Protein AF-A0A0D2MYI5-F1 (afdb_monomer_lite)

Structure (mmCIF, N/CA/C/O backbone):
data_AF-A0A0D2MYI5-F1
#
_entry.id   AF-A0A0D2MYI5-F1
#
loop_
_atom_site.group_PDB
_atom_site.id
_atom_site.type_symbol
_atom_site.label_atom_id
_atom_site.label_alt_id
_atom_site.label_comp_id
_atom_site.label_asym_id
_atom_site.label_entity_id
_atom_site.label_seq_id
_atom_site.pdbx_PDB_ins_code
_atom_site.Cartn_x
_atom_site.Cartn_y
_atom_site.Cartn_z
_atom_site.occupancy
_atom_site.B_iso_or_equiv
_atom_site.auth_seq_id
_atom_site.auth_comp_id
_atom_site.auth_asym_id
_atom_site.auth_atom_id
_atom_site.pdbx_PDB_model_num
ATOM 1 N N . MET A 1 1 ? 13.401 6.488 -31.735 1.00 47.31 1 MET A N 1
ATOM 2 C CA . MET A 1 1 ? 12.340 7.097 -30.904 1.00 47.31 1 MET A CA 1
ATOM 3 C C . MET A 1 1 ? 12.954 7.417 -29.548 1.00 47.31 1 MET A C 1
ATOM 5 O O . MET A 1 1 ? 13.412 6.463 -28.932 1.00 47.31 1 MET A O 1
ATOM 9 N N . PRO A 1 2 ? 13.053 8.673 -29.075 1.00 44.59 2 PRO A N 1
ATOM 10 C CA . PRO A 1 2 ? 13.375 8.902 -27.678 1.00 44.59 2 PRO A CA 1
ATOM 11 C C . PRO A 1 2 ? 12.058 8.854 -26.906 1.00 44.59 2 PRO A C 1
ATOM 13 O O . PRO A 1 2 ? 11.290 9.812 -26.879 1.00 44.59 2 PRO A O 1
ATOM 16 N N . THR A 1 3 ? 11.758 7.696 -26.330 1.00 54.59 3 THR A N 1
ATOM 17 C CA . THR A 1 3 ? 10.797 7.599 -25.236 1.00 54.59 3 THR A CA 1
ATOM 18 C C . THR A 1 3 ? 11.304 8.557 -24.162 1.00 54.59 3 THR A C 1
ATOM 20 O O . THR A 1 3 ? 12.438 8.405 -23.709 1.00 54.59 3 THR A O 1
ATOM 23 N N . CYS A 1 4 ? 10.540 9.587 -23.799 1.00 51.12 4 CYS A N 1
ATOM 24 C CA . CYS A 1 4 ? 10.919 10.453 -22.686 1.00 51.12 4 CYS A CA 1
ATOM 25 C C . CYS A 1 4 ? 10.679 9.670 -21.386 1.00 51.12 4 CYS A C 1
ATOM 27 O O . CYS A 1 4 ? 9.693 9.866 -20.686 1.00 51.12 4 CYS A O 1
ATOM 29 N N . THR A 1 5 ? 11.553 8.701 -21.113 1.00 58.97 5 THR A N 1
ATOM 30 C CA . THR A 1 5 ? 11.619 7.904 -19.885 1.00 58.97 5 THR A CA 1
ATOM 31 C C . THR A 1 5 ? 12.333 8.712 -18.817 1.00 58.97 5 THR A C 1
ATOM 33 O O . THR A 1 5 ? 13.346 8.276 -18.272 1.00 58.97 5 THR A O 1
ATOM 36 N N . LEU A 1 6 ? 11.864 9.934 -18.557 1.00 63.28 6 LEU A N 1
ATOM 37 C CA . LEU A 1 6 ? 12.317 10.611 -17.356 1.00 63.28 6 LEU A CA 1
ATOM 38 C C . LEU A 1 6 ? 11.790 9.789 -16.175 1.00 63.28 6 LEU A C 1
ATOM 40 O O . LEU A 1 6 ? 10.581 9.539 -16.116 1.00 63.28 6 LEU A O 1
ATOM 44 N N . PRO A 1 7 ? 12.671 9.300 -15.288 1.00 65.25 7 PRO A N 1
ATOM 45 C CA . PRO A 1 7 ? 12.233 8.589 -14.104 1.00 65.25 7 PRO A CA 1
ATOM 46 C C . PRO A 1 7 ? 11.335 9.528 -13.301 1.00 65.25 7 PRO A C 1
ATOM 48 O O . PRO A 1 7 ? 11.708 10.664 -13.010 1.00 65.25 7 PRO A O 1
ATOM 51 N N . PHE A 1 8 ? 10.131 9.060 -13.000 1.00 70.56 8 PHE A N 1
ATOM 52 C CA . PHE A 1 8 ? 9.179 9.767 -12.163 1.00 70.56 8 PHE A CA 1
ATOM 53 C C . PHE A 1 8 ? 8.873 8.916 -10.938 1.00 70.56 8 PHE A C 1
ATOM 55 O O . PHE A 1 8 ? 8.849 7.683 -10.999 1.00 70.56 8 PHE A O 1
ATOM 62 N N . GLU A 1 9 ? 8.620 9.600 -9.833 1.00 76.50 9 GLU A N 1
ATOM 63 C CA . GLU A 1 9 ? 8.182 8.995 -8.587 1.00 76.50 9 GLU A CA 1
ATOM 64 C C . GLU A 1 9 ? 6.723 9.379 -8.362 1.00 76.50 9 GLU A C 1
ATOM 66 O O . GLU A 1 9 ? 6.344 10.540 -8.528 1.00 76.50 9 GLU A O 1
ATOM 71 N N . ILE A 1 10 ? 5.891 8.399 -8.011 1.00 79.62 10 ILE A N 1
ATOM 72 C CA . ILE A 1 10 ? 4.516 8.661 -7.590 1.00 79.62 10 ILE A CA 1
ATOM 73 C C . ILE A 1 10 ? 4.456 8.570 -6.073 1.00 79.62 10 ILE A C 1
ATOM 75 O O . ILE A 1 10 ? 4.836 7.556 -5.489 1.00 79.62 10 ILE A O 1
ATOM 79 N N . LEU A 1 11 ? 3.945 9.625 -5.443 1.00 85.94 11 LEU A N 1
ATOM 80 C CA . LEU A 1 11 ? 3.661 9.639 -4.018 1.00 85.94 11 LEU A CA 1
ATOM 81 C C . LEU A 1 11 ? 2.213 9.202 -3.789 1.00 85.94 11 LEU A C 1
ATOM 83 O O . LEU A 1 11 ? 1.283 9.876 -4.229 1.00 85.94 11 LEU A O 1
ATOM 87 N N . PHE A 1 12 ? 2.024 8.083 -3.099 1.00 84.50 12 PHE A N 1
ATOM 88 C CA . PHE A 1 12 ? 0.718 7.666 -2.600 1.00 84.50 12 PHE A CA 1
ATOM 89 C C . PHE A 1 12 ? 0.644 7.906 -1.103 1.00 84.50 12 PHE A C 1
ATOM 91 O O . PHE A 1 12 ? 1.490 7.423 -0.357 1.00 84.50 12 PHE A O 1
ATOM 98 N N . GLU A 1 13 ? -0.388 8.608 -0.660 1.00 89.81 13 GLU A N 1
ATOM 99 C CA . GLU A 1 13 ? -0.670 8.770 0.759 1.00 89.81 13 GLU A CA 1
ATOM 100 C C . GLU A 1 13 ? -1.743 7.768 1.181 1.00 89.81 13 GLU A C 1
ATOM 102 O O . GLU A 1 13 ? -2.827 7.706 0.596 1.00 89.81 13 GLU A O 1
ATOM 107 N N . PHE A 1 14 ? -1.432 6.962 2.190 1.00 88.56 14 PHE A N 1
ATOM 108 C CA . PHE A 1 14 ? -2.401 6.099 2.844 1.00 88.56 14 PHE A CA 1
ATOM 109 C C . PHE A 1 14 ? -2.759 6.706 4.196 1.00 88.56 14 PHE A C 1
ATOM 111 O O . PHE A 1 14 ? -1.878 6.911 5.028 1.00 88.56 14 PHE A O 1
ATOM 118 N N . ILE A 1 15 ? -4.048 6.952 4.425 1.00 92.31 15 ILE A N 1
ATOM 119 C CA . ILE A 1 15 ? -4.573 7.555 5.651 1.00 92.31 15 ILE A CA 1
ATOM 120 C C . ILE A 1 15 ? -5.470 6.526 6.333 1.00 92.31 15 ILE A C 1
ATOM 122 O O . ILE A 1 15 ? -6.396 6.003 5.713 1.00 92.31 15 ILE A O 1
ATOM 126 N N . ASN A 1 16 ? -5.216 6.236 7.607 1.00 92.56 16 ASN A N 1
ATOM 127 C CA . ASN A 1 16 ? -6.131 5.437 8.409 1.00 92.56 16 ASN A CA 1
ATOM 128 C C . ASN A 1 16 ? -7.236 6.334 8.980 1.00 92.56 16 ASN A C 1
ATOM 130 O O . ASN A 1 16 ? -7.151 6.821 10.106 1.00 92.56 16 ASN A O 1
ATOM 134 N N . ASP A 1 17 ? -8.287 6.545 8.196 1.00 92.38 17 ASP A N 1
ATOM 135 C CA . ASP A 1 17 ? -9.469 7.328 8.571 1.00 92.38 17 ASP A CA 1
ATOM 136 C C . ASP A 1 17 ? -10.423 6.587 9.528 1.00 92.38 17 ASP A C 1
ATOM 138 O O . ASP A 1 17 ? -11.459 7.115 9.938 1.00 92.38 17 ASP A O 1
ATOM 142 N N . THR A 1 18 ? -10.076 5.360 9.917 1.00 89.44 18 THR A N 1
ATOM 143 C CA . THR A 1 18 ? -10.895 4.535 10.799 1.00 89.44 18 THR A CA 1
ATOM 144 C C . THR A 1 18 ? -10.546 4.735 12.274 1.00 89.44 18 THR A C 1
ATOM 146 O O . THR A 1 18 ? -9.485 5.235 12.639 1.00 89.44 18 THR A O 1
ATOM 149 N N . THR A 1 19 ? -11.437 4.293 13.164 1.00 91.75 19 THR A N 1
ATOM 150 C CA . THR A 1 19 ? -11.229 4.366 14.622 1.00 91.75 19 THR A CA 1
ATOM 151 C C . THR A 1 19 ? -10.316 3.271 15.176 1.00 91.75 19 THR A C 1
ATOM 153 O O . THR A 1 19 ? -10.083 3.224 16.383 1.00 91.75 19 THR A O 1
ATOM 156 N N . LYS A 1 20 ? -9.817 2.366 14.327 1.00 92.44 20 LYS A N 1
ATOM 157 C CA . LYS A 1 20 ? -9.020 1.202 14.732 1.00 92.44 20 LYS A CA 1
ATOM 158 C C . LYS A 1 20 ? -7.669 1.207 14.038 1.00 92.44 20 LYS A C 1
ATOM 160 O O . LYS A 1 20 ? -7.512 1.823 12.990 1.00 92.44 20 LYS A O 1
ATOM 165 N N . SER A 1 21 ? -6.695 0.512 14.615 1.00 92.69 21 SER A N 1
ATOM 166 C CA . SER A 1 21 ? -5.393 0.350 13.978 1.00 92.69 21 SER A CA 1
ATOM 167 C C . SER A 1 21 ? -5.486 -0.560 12.753 1.00 92.69 21 SER A C 1
ATOM 169 O O . SER A 1 21 ? -6.266 -1.516 12.713 1.00 92.69 21 SER A O 1
ATOM 171 N N . SER A 1 22 ? -4.667 -0.250 11.755 1.00 93.50 22 SER A N 1
ATOM 172 C CA . SER A 1 22 ? -4.638 -0.945 10.472 1.00 93.50 22 SER A CA 1
ATOM 173 C C . SER A 1 22 ? -3.207 -1.335 10.129 1.00 93.50 22 SER A C 1
ATOM 175 O O . SER A 1 22 ? -2.285 -0.540 10.284 1.00 93.50 22 SER A O 1
ATOM 177 N N . THR A 1 23 ? -2.993 -2.557 9.655 1.00 93.75 23 THR A N 1
ATOM 178 C CA . THR A 1 23 ? -1.674 -3.029 9.224 1.00 93.75 23 THR A CA 1
ATOM 179 C C . THR A 1 23 ? -1.614 -3.065 7.707 1.00 93.75 23 THR A C 1
ATOM 181 O O . THR A 1 23 ? -2.359 -3.809 7.070 1.00 93.75 23 THR A O 1
ATOM 184 N N . LEU A 1 24 ? -0.699 -2.296 7.131 1.00 90.94 24 LEU A N 1
ATOM 185 C CA . LEU A 1 24 ? -0.380 -2.300 5.714 1.00 90.94 24 LEU A CA 1
ATOM 186 C C . LEU A 1 24 ? 0.851 -3.178 5.482 1.00 90.94 24 LEU A C 1
ATOM 188 O O . LEU A 1 24 ? 1.907 -2.954 6.069 1.00 90.94 24 LEU A O 1
ATOM 192 N N . GLN A 1 25 ? 0.722 -4.186 4.628 1.00 91.06 25 GLN A N 1
ATOM 193 C CA . GLN A 1 25 ? 1.846 -4.995 4.164 1.00 91.06 25 GLN A CA 1
ATOM 194 C C . GLN A 1 25 ? 2.081 -4.677 2.694 1.00 91.06 25 GLN A C 1
ATOM 196 O O . GLN A 1 25 ? 1.172 -4.838 1.884 1.00 91.06 25 GLN A O 1
ATOM 201 N N . LEU A 1 26 ? 3.274 -4.207 2.360 1.00 86.44 26 LEU A N 1
ATOM 202 C CA . LEU A 1 26 ? 3.706 -3.965 0.996 1.00 86.44 26 LEU A CA 1
ATOM 203 C C . LEU A 1 26 ? 4.563 -5.140 0.540 1.00 86.44 26 LEU A C 1
ATOM 205 O O . LEU A 1 26 ? 5.563 -5.450 1.180 1.00 86.44 26 LEU A O 1
ATOM 209 N N . THR A 1 27 ? 4.199 -5.720 -0.593 1.00 85.06 27 THR A N 1
ATOM 210 C CA . THR A 1 27 ? 4.993 -6.687 -1.340 1.00 85.06 27 THR A CA 1
ATOM 211 C C . THR A 1 27 ? 5.324 -6.066 -2.689 1.00 85.06 27 THR A C 1
ATOM 213 O O . THR A 1 27 ? 4.435 -5.774 -3.491 1.00 85.06 27 THR A O 1
ATOM 216 N N . ARG A 1 28 ? 6.615 -5.841 -2.933 1.00 78.88 28 ARG A N 1
ATOM 217 C CA . ARG A 1 28 ? 7.119 -5.418 -4.244 1.00 78.88 28 ARG A CA 1
ATOM 218 C C . ARG A 1 28 ? 7.659 -6.634 -4.981 1.00 78.88 28 ARG A C 1
ATOM 220 O O . ARG A 1 28 ? 8.518 -7.330 -4.442 1.00 78.88 28 ARG A O 1
ATOM 227 N N . GLU A 1 29 ? 7.188 -6.854 -6.200 1.00 69.44 29 GLU A N 1
ATOM 228 C CA . GLU A 1 29 ? 7.808 -7.810 -7.115 1.00 69.44 29 GLU A CA 1
ATOM 229 C C . GLU A 1 29 ? 9.027 -7.115 -7.741 1.00 69.44 29 GLU A C 1
ATOM 231 O O . GLU A 1 29 ? 8.894 -6.174 -8.524 1.00 69.44 29 GLU A O 1
ATOM 236 N N . GLY A 1 30 ? 10.222 -7.457 -7.256 1.00 62.09 30 GLY A N 1
ATOM 237 C CA . GLY A 1 30 ? 11.484 -6.924 -7.771 1.00 62.09 30 GLY A CA 1
ATOM 238 C C . GLY A 1 30 ? 11.995 -7.720 -8.973 1.00 62.09 30 GLY A C 1
ATOM 239 O O . GLY A 1 30 ? 11.700 -8.906 -9.106 1.00 62.09 30 GLY A O 1
ATOM 240 N N . GLU A 1 31 ? 12.818 -7.078 -9.804 1.00 52.66 31 GLU A N 1
ATOM 241 C CA . GLU A 1 31 ? 13.461 -7.681 -10.987 1.00 52.66 31 GLU A CA 1
ATOM 242 C C . GLU A 1 31 ? 14.391 -8.860 -10.623 1.00 52.66 31 GLU A C 1
ATOM 244 O O . GLU A 1 31 ? 14.561 -9.782 -11.416 1.00 52.66 31 GLU A O 1
ATOM 249 N N . ASP A 1 32 ? 14.904 -8.890 -9.386 1.00 57.50 32 ASP A N 1
ATOM 250 C CA . ASP A 1 32 ? 15.804 -9.933 -8.868 1.00 57.50 32 ASP A CA 1
ATOM 251 C C 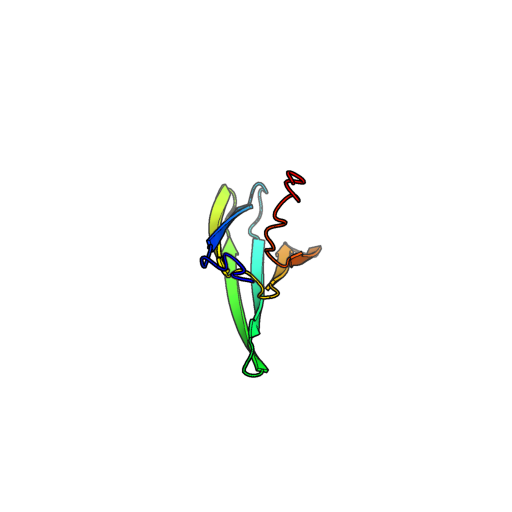. ASP A 1 32 ? 15.081 -11.111 -8.176 1.00 57.50 32 ASP A C 1
ATOM 253 O O . ASP A 1 32 ? 15.712 -11.935 -7.513 1.00 57.50 32 ASP A O 1
ATOM 257 N N . GLY A 1 33 ? 13.746 -11.192 -8.257 1.00 52.69 33 GLY A N 1
ATOM 258 C CA . GLY A 1 33 ? 12.960 -12.266 -7.627 1.00 52.69 33 GLY A CA 1
ATOM 259 C C . GLY A 1 33 ? 12.861 -12.187 -6.094 1.00 52.69 33 GLY A C 1
ATOM 260 O O . GLY A 1 33 ? 12.241 -13.047 -5.466 1.00 52.69 33 GLY A O 1
ATOM 261 N N . PHE A 1 34 ? 13.428 -11.148 -5.474 1.00 47.53 34 PHE A N 1
ATOM 262 C CA . PHE A 1 34 ? 13.277 -10.875 -4.047 1.00 47.53 34 PHE A CA 1
ATOM 263 C C . PHE A 1 34 ? 12.022 -10.039 -3.783 1.00 47.53 34 PHE A C 1
ATOM 265 O O . PHE A 1 34 ? 11.942 -8.864 -4.142 1.00 47.53 34 PHE A O 1
ATOM 272 N N . SER A 1 35 ? 11.048 -10.636 -3.094 1.00 60.97 35 SER A N 1
ATOM 273 C CA . SER A 1 35 ? 9.900 -9.913 -2.550 1.00 60.97 35 SER A CA 1
ATOM 274 C C . SER A 1 35 ? 10.332 -9.112 -1.320 1.00 60.97 35 SER A C 1
ATOM 276 O O . SER A 1 35 ? 10.573 -9.688 -0.255 1.00 60.97 35 SER A O 1
ATOM 278 N N . SER A 1 36 ? 10.432 -7.788 -1.441 1.00 64.62 36 SER A N 1
ATOM 279 C CA . SER A 1 36 ? 10.574 -6.930 -0.260 1.00 64.62 36 SER A CA 1
ATOM 280 C C . SER A 1 36 ? 9.214 -6.818 0.420 1.00 64.62 36 SER A C 1
ATOM 282 O O . SER A 1 36 ? 8.270 -6.295 -0.177 1.00 64.62 36 SER A O 1
ATOM 284 N N . ASN A 1 37 ? 9.120 -7.347 1.643 1.00 75.44 37 ASN A N 1
ATOM 285 C CA . ASN A 1 37 ? 7.914 -7.313 2.461 1.00 75.44 37 ASN A CA 1
ATOM 286 C C . ASN A 1 37 ? 8.073 -6.273 3.571 1.00 75.44 37 ASN A C 1
ATOM 288 O O . ASN A 1 37 ? 8.605 -6.570 4.641 1.00 75.44 37 ASN A O 1
ATOM 292 N N . ALA A 1 38 ? 7.606 -5.053 3.319 1.00 83.25 38 ALA A N 1
ATOM 293 C CA . ALA A 1 38 ? 7.529 -4.020 4.345 1.00 83.25 38 ALA A CA 1
ATOM 294 C C . ALA A 1 38 ? 6.183 -4.124 5.070 1.00 83.25 38 ALA A C 1
ATOM 296 O O . ALA A 1 38 ? 5.139 -4.265 4.437 1.00 83.25 38 ALA A O 1
ATOM 297 N N . ILE A 1 39 ? 6.191 -4.060 6.401 1.00 89.44 39 ILE A N 1
ATOM 298 C CA . ILE A 1 39 ? 4.974 -4.089 7.217 1.00 89.44 39 ILE A CA 1
ATOM 299 C C . ILE A 1 39 ? 4.939 -2.821 8.057 1.00 89.44 39 ILE A C 1
ATOM 301 O O . ILE A 1 39 ? 5.866 -2.554 8.817 1.00 89.44 39 ILE A O 1
ATOM 305 N N . VAL A 1 40 ? 3.854 -2.066 7.937 1.00 90.69 40 VAL A N 1
ATOM 306 C CA . VAL A 1 40 ? 3.609 -0.832 8.683 1.00 90.69 40 VAL A CA 1
ATOM 307 C C . VAL A 1 40 ? 2.289 -0.976 9.423 1.00 90.69 40 VAL A C 1
ATOM 309 O O . VAL A 1 40 ? 1.305 -1.454 8.864 1.00 90.69 40 VAL A O 1
ATOM 312 N N . THR A 1 41 ? 2.258 -0.585 10.694 1.00 93.50 41 THR A N 1
ATOM 313 C CA . THR A 1 41 ? 1.010 -0.478 11.458 1.00 93.50 41 THR A CA 1
ATOM 314 C C . THR A 1 41 ? 0.696 0.989 11.655 1.00 93.50 41 THR A C 1
ATOM 316 O O . THR A 1 41 ? 1.540 1.722 12.152 1.00 93.50 41 THR A O 1
ATOM 319 N N . LEU A 1 42 ? -0.509 1.380 11.261 1.00 93.06 42 LEU A N 1
ATOM 320 C CA . LEU A 1 42 ? -1.020 2.736 11.330 1.00 93.06 42 LEU A CA 1
ATOM 321 C C . LEU A 1 42 ? -2.053 2.826 12.442 1.00 93.06 42 LEU A C 1
ATOM 323 O O . LEU A 1 42 ? -3.016 2.050 12.478 1.00 93.06 42 LEU A O 1
ATOM 327 N N . GLN A 1 43 ? -1.866 3.778 13.341 1.00 94.81 43 GLN A N 1
ATOM 328 C CA . GLN A 1 43 ? -2.850 4.127 14.353 1.00 94.81 43 GLN A CA 1
ATOM 329 C C . GLN A 1 43 ? -4.025 4.895 13.729 1.00 94.81 43 GLN A C 1
ATOM 331 O O . GLN A 1 43 ? -3.943 5.332 12.577 1.00 94.81 43 GLN A O 1
ATOM 336 N N . PRO A 1 44 ? -5.160 5.023 14.438 1.00 93.12 44 PRO A N 1
ATOM 337 C CA . PRO A 1 44 ? -6.255 5.879 13.994 1.00 93.12 44 PRO A CA 1
ATOM 338 C C . PRO A 1 44 ? -5.754 7.296 13.684 1.00 93.12 44 PRO A C 1
ATOM 340 O O . PRO A 1 44 ? -5.019 7.867 14.487 1.00 93.12 44 PRO A O 1
ATOM 343 N N . GLN A 1 45 ? -6.174 7.854 12.546 1.00 92.50 45 GLN A N 1
ATOM 344 C CA . GLN A 1 45 ? -5.787 9.178 12.031 1.00 92.50 45 GLN A CA 1
ATOM 345 C C . GLN A 1 45 ? -4.317 9.334 11.610 1.00 92.50 45 GLN A C 1
ATOM 347 O O . GLN A 1 45 ? -3.893 10.438 11.275 1.00 92.50 45 GLN A O 1
ATOM 352 N N . GLU A 1 46 ? -3.537 8.254 11.591 1.00 93.50 46 GLU A N 1
ATOM 353 C CA . GLU A 1 46 ? -2.168 8.282 11.081 1.00 93.50 46 GLU A CA 1
ATOM 354 C C . GLU A 1 46 ? -2.151 8.153 9.553 1.00 93.50 46 GLU A C 1
ATOM 356 O O . GLU A 1 46 ? -2.969 7.431 8.968 1.00 93.50 46 GLU A O 1
ATOM 361 N N . SER A 1 47 ? -1.198 8.829 8.908 1.00 92.75 47 SER A N 1
ATOM 362 C CA . SER A 1 47 ? -0.931 8.673 7.481 1.00 92.75 47 SER A CA 1
ATOM 363 C C . SER A 1 47 ? 0.515 8.277 7.210 1.00 92.75 47 SER A C 1
ATOM 365 O O . SER A 1 47 ? 1.427 8.556 7.989 1.00 92.75 47 SER A O 1
ATOM 367 N N . ILE A 1 48 ? 0.720 7.586 6.092 1.00 91.25 48 ILE A N 1
ATOM 368 C CA . ILE A 1 48 ? 2.040 7.253 5.567 1.00 91.25 48 ILE A CA 1
ATOM 369 C C . ILE A 1 48 ? 2.106 7.557 4.078 1.00 91.25 48 ILE A C 1
ATOM 371 O O . ILE A 1 48 ? 1.190 7.239 3.318 1.00 91.25 48 ILE A O 1
ATOM 375 N N . SER A 1 49 ? 3.238 8.116 3.665 1.00 90.56 49 SER A N 1
ATOM 376 C CA . SER A 1 49 ? 3.552 8.356 2.263 1.00 90.56 49 SER A CA 1
ATOM 377 C C . SER A 1 49 ? 4.413 7.230 1.702 1.00 90.56 49 SER A C 1
ATOM 379 O O . SER A 1 49 ? 5.435 6.850 2.274 1.00 90.56 49 SER A O 1
ATOM 381 N N . LEU A 1 50 ? 3.999 6.703 0.557 1.00 85.81 50 LEU A N 1
ATOM 382 C CA . LEU A 1 50 ? 4.639 5.616 -0.166 1.00 85.81 50 LEU A CA 1
ATOM 383 C C . LEU A 1 50 ? 5.196 6.164 -1.474 1.00 85.81 50 LEU A C 1
ATOM 385 O O . LEU A 1 50 ? 4.456 6.725 -2.281 1.00 85.81 50 LEU A O 1
ATOM 389 N N . VAL A 1 51 ? 6.497 5.979 -1.682 1.00 85.12 51 VAL A N 1
ATOM 390 C CA . VAL A 1 51 ? 7.172 6.360 -2.924 1.00 85.12 51 VAL A CA 1
ATOM 391 C C . VAL A 1 51 ? 7.184 5.157 -3.860 1.00 85.12 51 VAL A C 1
ATOM 393 O O . VAL A 1 51 ? 7.738 4.101 -3.541 1.00 85.12 51 VAL A O 1
ATOM 396 N N . LEU A 1 52 ? 6.529 5.311 -5.005 1.00 83.12 52 LEU A N 1
ATOM 397 C CA . LEU A 1 52 ? 6.381 4.286 -6.027 1.00 83.12 52 LEU A CA 1
ATOM 398 C C . LEU A 1 52 ? 7.222 4.632 -7.249 1.00 83.12 52 LEU A C 1
ATOM 400 O O . LEU A 1 52 ? 7.082 5.707 -7.835 1.00 83.12 52 LEU A O 1
ATOM 404 N N . ASN A 1 53 ? 8.034 3.672 -7.674 1.00 79.56 53 ASN A N 1
ATOM 405 C CA . ASN A 1 53 ? 8.838 3.778 -8.879 1.00 79.56 53 ASN A CA 1
ATOM 406 C C . ASN A 1 53 ? 7.988 3.383 -10.087 1.00 79.56 53 ASN A C 1
ATOM 408 O O . ASN A 1 53 ? 7.295 2.361 -10.062 1.00 79.56 53 ASN A O 1
ATOM 412 N N . ALA A 1 54 ? 8.087 4.171 -11.155 1.00 76.69 54 ALA A N 1
ATOM 413 C CA . ALA A 1 54 ? 7.475 3.881 -12.444 1.00 76.69 54 ALA A CA 1
ATOM 414 C C . ALA A 1 54 ? 7.755 2.445 -12.924 1.00 76.69 54 ALA A C 1
ATOM 416 O O . ALA A 1 54 ? 8.879 1.954 -12.823 1.00 76.69 54 ALA A O 1
ATOM 417 N N . GLY A 1 55 ? 6.735 1.785 -13.479 1.00 75.88 55 GLY A N 1
ATOM 418 C CA . GLY A 1 55 ? 6.882 0.484 -14.142 1.00 75.88 55 GLY A CA 1
ATOM 419 C C . GLY A 1 55 ? 7.040 -0.738 -13.226 1.00 75.88 55 GLY A C 1
ATOM 420 O O . GLY A 1 55 ? 6.965 -1.856 -13.723 1.00 75.88 55 GLY A O 1
ATOM 421 N N . SER A 1 56 ? 7.203 -0.570 -11.909 1.00 80.25 56 SER A N 1
ATOM 422 C CA . SER A 1 56 ? 7.180 -1.689 -10.951 1.00 80.25 56 SER A CA 1
ATOM 423 C C . SER A 1 56 ? 5.757 -2.010 -10.489 1.00 80.25 56 SER A C 1
ATOM 425 O O . SER A 1 56 ? 4.955 -1.102 -10.277 1.00 80.25 56 SER A O 1
ATOM 427 N N . ALA A 1 57 ? 5.448 -3.290 -10.274 1.00 83.75 57 ALA A N 1
ATOM 428 C CA . ALA A 1 57 ? 4.187 -3.702 -9.666 1.00 83.75 57 ALA A CA 1
ATOM 429 C C . ALA A 1 57 ? 4.282 -3.684 -8.136 1.00 83.75 57 ALA A C 1
ATOM 431 O O . ALA A 1 57 ? 5.215 -4.230 -7.538 1.00 83.75 57 ALA A O 1
ATOM 432 N N . TYR A 1 58 ? 3.295 -3.056 -7.501 1.00 85.81 58 TYR A N 1
ATOM 433 C CA . TYR A 1 58 ? 3.194 -2.975 -6.050 1.00 85.81 58 TYR A CA 1
ATOM 434 C C . TYR A 1 58 ? 1.904 -3.626 -5.576 1.00 85.81 58 TYR A C 1
ATOM 436 O O . TYR A 1 58 ? 0.813 -3.281 -6.035 1.00 85.81 58 TYR A O 1
ATOM 444 N N . HIS A 1 59 ? 2.037 -4.551 -4.627 1.00 89.00 59 HIS A N 1
ATOM 445 C CA . HIS A 1 59 ? 0.921 -5.242 -4.002 1.00 89.00 59 HIS A CA 1
ATOM 446 C C . HIS A 1 59 ? 0.829 -4.841 -2.536 1.00 89.00 59 HIS A C 1
ATOM 448 O O . HIS A 1 59 ? 1.764 -5.025 -1.761 1.00 89.00 59 HIS A O 1
ATOM 454 N N . TYR A 1 60 ? -0.323 -4.322 -2.143 1.00 89.19 60 TYR A N 1
ATOM 455 C CA . TYR A 1 60 ? -0.619 -3.920 -0.781 1.00 89.19 60 TYR A CA 1
ATOM 456 C C . TYR A 1 60 ? -1.682 -4.830 -0.196 1.00 89.19 60 TYR A C 1
ATOM 458 O O . TYR A 1 60 ? -2.719 -5.070 -0.813 1.00 89.19 60 TYR A O 1
ATOM 466 N N . LEU A 1 61 ? -1.449 -5.301 1.020 1.00 91.31 61 LEU A N 1
ATOM 467 C CA . LEU A 1 61 ? -2.420 -6.028 1.817 1.00 91.31 61 LEU A CA 1
ATOM 468 C C . LEU A 1 61 ? -2.715 -5.220 3.075 1.00 91.31 61 LEU A C 1
ATOM 470 O O . LEU A 1 61 ? -1.884 -5.124 3.978 1.00 91.31 61 LEU A O 1
ATOM 474 N N . LEU A 1 62 ? -3.918 -4.662 3.135 1.00 90.81 62 LEU A N 1
ATOM 475 C CA . LEU A 1 62 ? -4.446 -4.002 4.315 1.00 90.81 62 LEU A CA 1
ATOM 476 C C . LEU A 1 62 ? -5.147 -5.037 5.192 1.00 90.81 62 LEU A C 1
ATOM 478 O O . LEU A 1 62 ? -6.017 -5.776 4.725 1.00 90.81 62 LEU A O 1
ATOM 482 N N . LYS A 1 63 ? -4.781 -5.088 6.468 1.00 92.38 63 LYS A N 1
ATOM 483 C CA . LYS A 1 63 ? -5.430 -5.912 7.488 1.00 92.38 63 LYS A CA 1
ATOM 484 C C . LYS A 1 63 ? -5.964 -5.008 8.583 1.00 92.38 63 LYS A C 1
ATOM 486 O O . LYS A 1 63 ? -5.214 -4.219 9.148 1.00 92.38 63 LYS A O 1
ATOM 491 N N . GLN A 1 64 ? -7.239 -5.165 8.899 1.00 91.88 64 GLN A N 1
ATOM 492 C CA . GLN A 1 64 ? -7.893 -4.432 9.972 1.00 91.88 64 GLN A CA 1
ATOM 493 C C . GLN A 1 64 ? -8.898 -5.362 10.652 1.00 91.88 64 GLN A C 1
ATOM 495 O O . GLN A 1 64 ? -9.872 -5.794 10.033 1.00 91.88 64 GLN A O 1
ATOM 500 N N . ASP A 1 65 ? -8.643 -5.706 11.914 1.00 87.56 65 ASP A N 1
ATOM 501 C CA . ASP A 1 65 ? -9.356 -6.754 12.656 1.00 87.56 65 ASP A CA 1
ATOM 502 C C . ASP A 1 65 ? -9.519 -8.058 11.837 1.00 87.56 65 ASP A C 1
ATOM 504 O O . ASP A 1 65 ? -8.546 -8.737 11.509 1.00 87.56 65 ASP A O 1
ATOM 508 N N . CYS A 1 66 ? -10.762 -8.398 11.476 1.00 86.94 66 CYS A N 1
ATOM 509 C CA . CYS A 1 66 ? -11.142 -9.580 10.704 1.00 86.94 66 CYS A CA 1
ATOM 510 C C . CYS A 1 66 ? -11.257 -9.306 9.195 1.00 86.94 66 CYS A C 1
ATOM 512 O O . CYS A 1 66 ? -11.639 -10.198 8.437 1.00 86.94 66 CYS A O 1
ATOM 514 N N . ARG A 1 67 ? -10.985 -8.075 8.746 1.00 89.94 67 ARG A N 1
ATOM 515 C CA . ARG A 1 67 ? -11.091 -7.658 7.345 1.00 89.94 67 ARG A CA 1
ATOM 516 C C . ARG A 1 67 ? -9.714 -7.602 6.705 1.00 89.94 67 ARG A C 1
ATOM 518 O O . ARG A 1 67 ? -8.728 -7.195 7.321 1.00 89.94 67 ARG A O 1
ATOM 525 N N . LYS A 1 68 ? -9.663 -8.018 5.444 1.00 92.00 68 LYS A N 1
ATOM 526 C CA . LYS A 1 68 ? -8.476 -7.932 4.601 1.00 92.00 68 LYS A CA 1
ATOM 527 C C . LYS A 1 68 ? -8.877 -7.326 3.267 1.00 92.00 68 LYS A C 1
ATOM 529 O O . LYS A 1 68 ? -9.904 -7.713 2.716 1.00 92.00 68 LYS A O 1
ATOM 534 N N . ALA A 1 69 ? -8.069 -6.409 2.764 1.00 90.06 69 ALA A N 1
ATOM 535 C CA . ALA A 1 69 ? -8.222 -5.840 1.435 1.00 90.06 69 ALA A CA 1
ATOM 536 C C . ALA A 1 69 ? -6.876 -5.895 0.719 1.00 90.06 69 ALA A C 1
ATOM 538 O O . ALA A 1 69 ? -5.840 -5.635 1.329 1.00 90.06 69 ALA A O 1
ATOM 539 N N . GLN A 1 70 ? -6.898 -6.248 -0.561 1.00 90.50 70 GLN A N 1
ATOM 540 C CA . GLN A 1 70 ? -5.708 -6.281 -1.397 1.00 90.50 70 GLN A CA 1
ATOM 541 C C . GLN A 1 70 ? -5.832 -5.218 -2.483 1.00 90.50 70 GLN A C 1
ATOM 543 O O . GLN A 1 70 ? -6.869 -5.112 -3.135 1.00 90.50 70 GLN A O 1
ATOM 548 N N . LEU A 1 71 ? -4.769 -4.450 -2.679 1.00 87.31 71 LEU A N 1
ATOM 549 C CA . LEU A 1 71 ? -4.658 -3.433 -3.715 1.00 87.31 71 LEU A CA 1
ATOM 550 C C . LEU A 1 71 ? -3.416 -3.748 -4.540 1.00 87.31 71 LEU A C 1
ATOM 552 O O . LEU A 1 71 ? -2.373 -4.077 -3.984 1.00 87.31 71 LEU A O 1
ATOM 556 N N . SER A 1 72 ? -3.527 -3.679 -5.861 1.00 88.44 72 SER A N 1
ATOM 557 C CA . SER A 1 72 ? -2.385 -3.843 -6.762 1.00 88.44 72 SER A CA 1
ATOM 558 C C . SER A 1 72 ? -2.352 -2.657 -7.705 1.00 88.44 72 SER A C 1
ATOM 560 O O . SER A 1 72 ? -3.377 -2.331 -8.304 1.00 88.44 72 SER A O 1
ATOM 562 N N . CYS A 1 73 ? -1.206 -1.997 -7.819 1.00 83.56 73 CYS A N 1
ATOM 563 C CA . CYS A 1 73 ? -1.045 -0.857 -8.707 1.00 83.56 73 CYS A CA 1
ATOM 564 C C . CYS A 1 73 ? 0.268 -0.937 -9.485 1.00 83.56 73 CYS A C 1
ATOM 566 O O . CYS A 1 73 ? 1.281 -1.447 -9.001 1.00 83.56 73 CYS A O 1
ATOM 568 N N . VAL A 1 74 ? 0.218 -0.429 -10.716 1.00 84.81 74 VAL A N 1
ATOM 569 C CA . VAL A 1 74 ? 1.375 -0.283 -11.600 1.00 84.81 74 VAL A CA 1
ATOM 570 C C . VAL A 1 74 ? 1.390 1.170 -12.076 1.00 84.81 74 VAL A C 1
ATOM 572 O O . VAL A 1 74 ? 0.596 1.53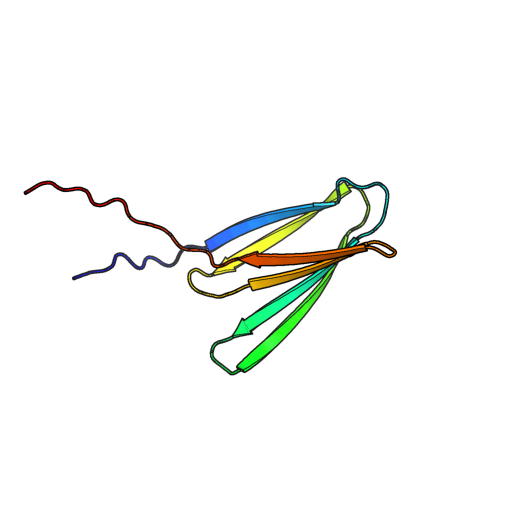5 -12.948 1.00 84.81 74 VAL A O 1
ATOM 575 N N . PRO A 1 75 ? 2.232 2.035 -11.490 1.00 77.94 75 PRO A N 1
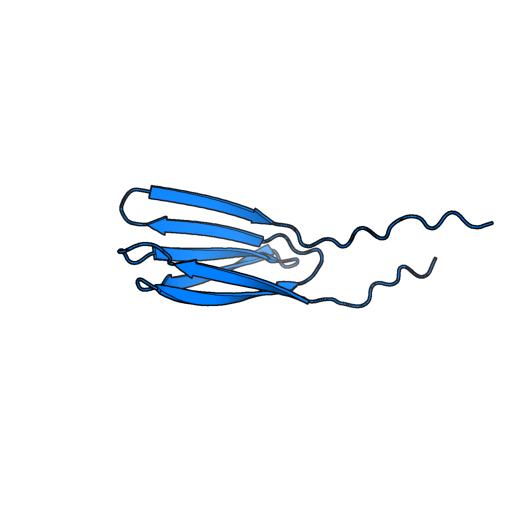ATOM 576 C CA . PRO A 1 75 ? 2.320 3.430 -11.891 1.00 77.94 75 PRO A CA 1
ATOM 577 C C . PRO A 1 75 ? 2.831 3.528 -13.335 1.00 77.94 75 PRO A C 1
ATOM 57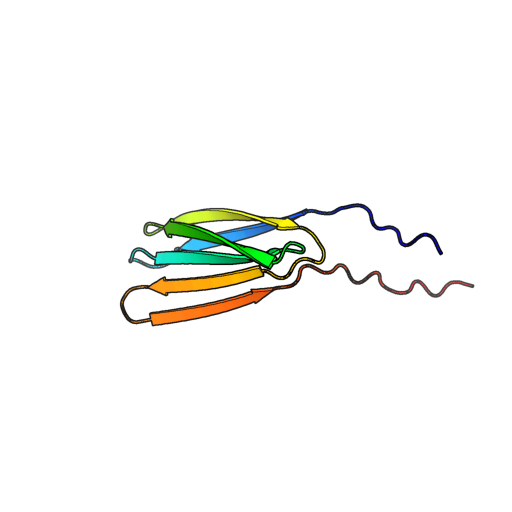9 O O . PRO A 1 75 ? 3.973 3.175 -13.639 1.00 77.94 75 PRO A O 1
ATOM 582 N N . THR A 1 76 ? 1.969 4.011 -14.231 1.00 75.19 76 THR A N 1
ATOM 583 C CA . THR A 1 76 ? 2.267 4.234 -15.652 1.00 75.19 76 THR A CA 1
ATOM 584 C C . THR A 1 76 ? 1.773 5.613 -16.075 1.00 75.19 76 THR A C 1
ATOM 586 O O . THR A 1 76 ? 0.662 6.015 -15.737 1.00 75.19 76 THR A O 1
ATOM 589 N N . ILE A 1 77 ? 2.607 6.348 -16.814 1.00 69.69 77 ILE A N 1
ATOM 590 C CA . ILE A 1 77 ? 2.212 7.601 -17.463 1.00 69.69 77 ILE A CA 1
ATOM 591 C C . ILE A 1 77 ? 1.818 7.274 -18.899 1.00 69.69 77 ILE A C 1
ATOM 593 O O . ILE A 1 77 ? 2.642 6.807 -19.687 1.00 69.69 77 ILE A O 1
ATOM 597 N N . CYS A 1 78 ? 0.564 7.544 -19.247 1.00 64.81 78 CYS A N 1
ATOM 598 C CA . CYS A 1 78 ? 0.115 7.538 -20.632 1.00 64.81 78 CYS A CA 1
ATOM 599 C C . CYS A 1 78 ? 0.428 8.907 -21.243 1.00 64.81 78 CYS A C 1
ATOM 601 O O . CYS A 1 78 ? -0.189 9.903 -20.866 1.00 64.81 78 CYS A O 1
ATOM 603 N N . PHE A 1 79 ? 1.374 8.973 -22.180 1.00 61.72 79 PHE A N 1
ATOM 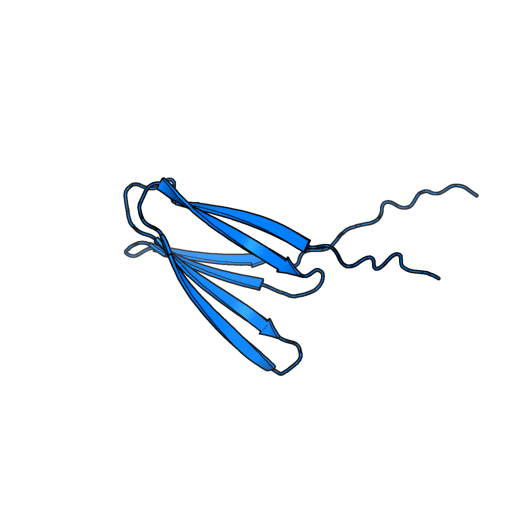604 C CA . PHE A 1 79 ? 1.568 10.184 -22.977 1.00 61.72 79 PHE A CA 1
ATOM 605 C C . PHE A 1 79 ? 0.435 10.278 -24.014 1.00 61.72 79 PHE A C 1
ATOM 607 O O . PHE A 1 79 ? 0.299 9.355 -24.823 1.00 61.72 79 PHE A O 1
ATOM 614 N N . PRO A 1 80 ? -0.398 11.337 -24.005 1.00 54.72 80 PRO A N 1
ATOM 615 C CA . PRO A 1 80 ? -1.394 11.527 -25.048 1.00 54.72 80 PRO A CA 1
ATOM 616 C C . PRO A 1 80 ? -0.687 11.771 -26.384 1.00 54.72 80 PRO A C 1
ATOM 618 O O . PRO A 1 80 ? 0.251 12.562 -26.470 1.00 54.72 80 PRO A O 1
ATOM 621 N N . HIS A 1 81 ? -1.140 11.067 -27.420 1.00 55.28 81 HIS A N 1
ATOM 622 C CA . HIS A 1 81 ? -0.701 11.263 -28.795 1.00 55.28 81 HIS A CA 1
ATOM 623 C C . HIS A 1 81 ? -1.067 12.690 -29.218 1.00 55.28 81 HIS A C 1
ATOM 625 O O . HIS A 1 81 ? -2.231 12.996 -29.463 1.00 55.28 81 HIS A O 1
ATOM 631 N N . THR A 1 82 ? -0.093 13.593 -29.278 1.00 54.69 82 THR A N 1
ATOM 632 C CA . THR A 1 82 ? -0.242 14.821 -30.057 1.00 54.69 82 THR A CA 1
ATOM 633 C C . THR A 1 82 ? -0.019 14.448 -31.516 1.00 54.69 82 THR A C 1
ATOM 635 O O . THR A 1 82 ? 1.113 14.397 -31.991 1.00 54.69 82 THR A O 1
ATOM 638 N N . ASP A 1 83 ? -1.103 14.116 -32.215 1.00 51.16 83 ASP A N 1
ATOM 639 C CA . ASP A 1 83 ? -1.144 14.165 -33.674 1.00 51.16 83 ASP A CA 1
ATOM 640 C C . ASP A 1 83 ? -0.962 15.625 -34.103 1.00 51.16 83 ASP A C 1
ATOM 642 O O . ASP A 1 83 ? -1.883 16.433 -34.023 1.00 51.16 83 ASP A O 1
ATOM 646 N N . ASN A 1 84 ? 0.250 15.980 -34.516 1.00 48.34 84 ASN A N 1
ATOM 647 C CA . ASN A 1 84 ? 0.483 17.125 -35.386 1.00 48.34 84 ASN A CA 1
ATOM 648 C C . ASN A 1 84 ? 1.598 16.740 -36.360 1.00 48.34 84 ASN A C 1
ATOM 650 O O . ASN A 1 84 ? 2.765 16.644 -35.971 1.00 48.34 84 ASN A O 1
ATOM 654 N N . CYS A 1 85 ? 1.185 16.460 -37.599 1.00 44.34 85 CYS A N 1
ATOM 655 C CA . CYS A 1 85 ? 2.045 16.422 -38.779 1.00 44.34 85 CYS A CA 1
ATOM 656 C C . CYS A 1 85 ? 2.546 17.823 -39.138 1.00 44.34 85 CYS A C 1
ATOM 658 O O . CYS A 1 85 ? 1.774 18.792 -38.949 1.00 44.34 85 CYS A O 1
#

Foldseek 3Di:
DPPVPPKDKDKDKDFQQDQFKKKKWKWWCDPVRDTDTDIDIAHHGDMDIDIDTAQTKIWIWMDTPPDIDIDIDHDDDDDDDPPDD

Sequence (85 aa):
MPTCTLPFEILFEFINDTTKSSTLQLTREGEDGFSSNAIVTLQPQESISLVLNAGSAYHYLLKQDCRKAQLSCVPTICFPHTDNC

Organism: Hypholoma sublateritium (strain FD-334 SS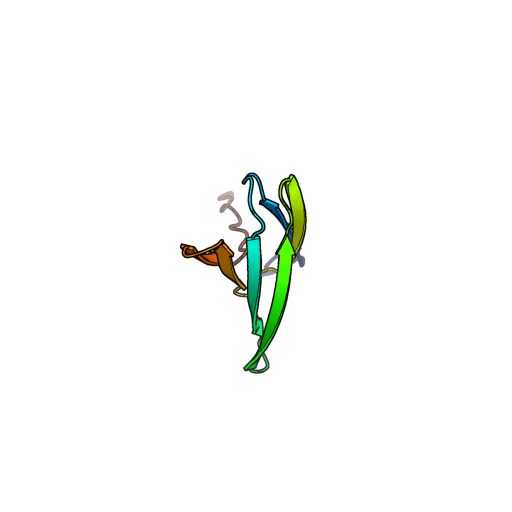-4) (NCBI:txid945553)

Secondary structure (DSSP, 8-state):
--------EEEEEEE--SSS-EEEEEEE--TTS--EEEEEEE-TT-EEEEEEETT--EEEEEEETTEEEEEEE------------

pLDDT: mean 78.64, std 15.21, range [44.34, 94.81]

Radius of gyration: 16.56 Å; chains: 1; bounding box: 27×29×54 Å